Protein AF-X1JIR3-F1 (afdb_monomer_lite)

Radius of gyration: 15.55 Å; chains: 1; bounding box: 25×30×44 Å

Organism: NCBI:txid412755

pLDDT: mean 75.76, std 13.59, range [50.28, 93.4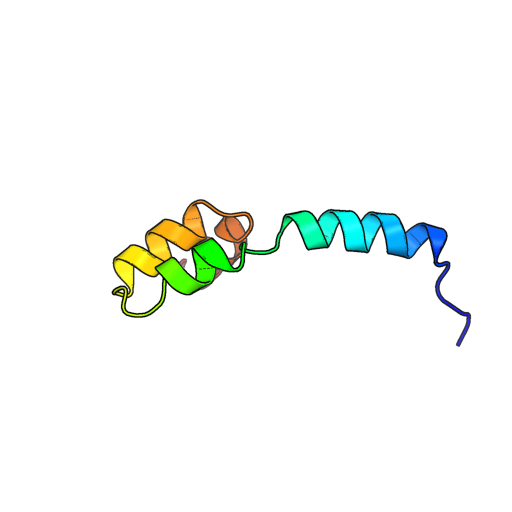4]

Foldseek 3Di:
DPPDDVVVVVVVVVVVVQQDDDPVNVVVCVPDDPVVVLVVCCPGPCVVVSCVVPPD

Sequence (56 aa):
MKPANYSTIMPRIALESLKLINVNELIRLVGKNLEEIFSFLVNTTYREEIVRACGD

Structure (mmCIF, N/CA/C/O backbone):
data_AF-X1JIR3-F1
#
_entry.id   AF-X1JIR3-F1
#
loop_
_atom_site.group_PDB
_atom_site.id
_atom_site.type_symbol
_atom_site.label_atom_id
_atom_site.label_alt_id
_atom_site.label_comp_id
_atom_site.label_asym_id
_atom_site.label_entity_id
_atom_site.label_seq_id
_atom_site.pdbx_PDB_ins_code
_atom_site.Cartn_x
_atom_site.Cartn_y
_atom_site.Cartn_z
_atom_site.occupancy
_atom_site.B_iso_or_equiv
_atom_site.auth_seq_id
_atom_site.auth_comp_id
_atom_site.auth_asym_id
_atom_site.auth_atom_id
_atom_site.pdbx_PDB_model_num
ATOM 1 N N . MET A 1 1 ? 1.548 13.748 -32.760 1.00 54.19 1 MET A N 1
ATOM 2 C CA . MET A 1 1 ? 2.285 13.416 -31.518 1.00 54.19 1 MET A CA 1
ATOM 3 C C . MET A 1 1 ? 3.485 12.562 -31.890 1.00 54.19 1 MET A C 1
ATOM 5 O O . MET A 1 1 ? 3.304 11.622 -32.651 1.00 54.19 1 MET A O 1
ATOM 9 N N . LYS A 1 2 ? 4.698 12.890 -31.424 1.00 50.28 2 LYS A N 1
ATOM 10 C CA . LYS A 1 2 ? 5.843 11.972 -31.556 1.00 50.28 2 LYS A CA 1
ATOM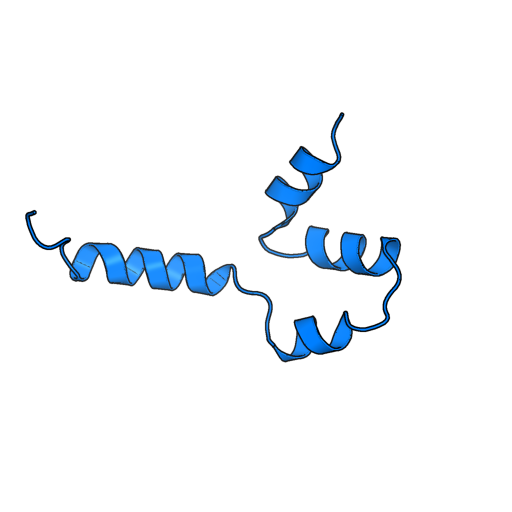 11 C C . LYS A 1 2 ? 5.631 10.808 -30.574 1.00 50.28 2 LYS A C 1
ATOM 13 O O . LYS A 1 2 ? 5.227 11.092 -29.445 1.00 50.28 2 LYS A O 1
ATOM 18 N N . PRO A 1 3 ? 5.849 9.543 -30.968 1.00 56.12 3 PRO A N 1
ATOM 19 C CA . PRO A 1 3 ? 5.732 8.425 -30.043 1.00 56.12 3 PRO A CA 1
ATOM 20 C C . PRO A 1 3 ? 6.759 8.611 -28.928 1.00 56.12 3 PRO A C 1
ATOM 22 O O . PRO A 1 3 ? 7.930 8.900 -29.189 1.00 56.12 3 PRO A O 1
ATOM 25 N N . ALA A 1 4 ? 6.306 8.518 -27.681 1.00 62.12 4 ALA A N 1
ATOM 26 C CA . ALA A 1 4 ? 7.207 8.578 -26.549 1.00 62.12 4 ALA A CA 1
ATOM 27 C C . ALA A 1 4 ? 8.179 7.392 -26.634 1.00 62.12 4 ALA A C 1
ATOM 29 O O . ALA A 1 4 ? 7.785 6.269 -26.950 1.00 62.12 4 ALA A O 1
ATOM 30 N N . ASN A 1 5 ? 9.466 7.666 -26.432 1.00 62.25 5 ASN A N 1
ATOM 31 C CA . ASN A 1 5 ? 10.519 6.682 -26.626 1.00 62.25 5 ASN A CA 1
ATOM 32 C C . ASN A 1 5 ? 10.351 5.577 -25.570 1.00 62.25 5 ASN A C 1
ATOM 34 O O . ASN A 1 5 ? 10.539 5.822 -24.376 1.00 62.25 5 ASN A O 1
ATOM 38 N N . TYR A 1 6 ? 9.943 4.379 -25.997 1.00 57.16 6 TYR A N 1
ATOM 39 C CA . TYR A 1 6 ? 9.634 3.255 -25.102 1.00 57.16 6 TYR A CA 1
ATOM 40 C C . TYR A 1 6 ? 10.803 2.926 -24.162 1.00 57.16 6 TYR A C 1
ATOM 42 O O . TYR A 1 6 ? 10.581 2.599 -23.000 1.00 57.16 6 TYR A O 1
ATOM 50 N N . SER A 1 7 ? 12.041 3.117 -24.624 1.00 57.72 7 SER A N 1
ATOM 51 C CA . SER A 1 7 ? 13.271 2.951 -23.839 1.00 57.72 7 SER A CA 1
ATOM 52 C C . SER A 1 7 ? 13.389 3.907 -22.646 1.00 57.72 7 SER A C 1
ATOM 54 O O . SER A 1 7 ? 14.056 3.585 -21.670 1.00 57.72 7 SER A O 1
ATOM 56 N N . THR A 1 8 ? 12.738 5.071 -22.693 1.00 61.03 8 THR A N 1
ATOM 57 C CA . THR A 1 8 ? 12.702 6.051 -21.594 1.00 61.03 8 THR A CA 1
ATOM 58 C C . THR A 1 8 ? 11.513 5.818 -20.658 1.00 61.03 8 THR A C 1
ATOM 60 O O . THR A 1 8 ? 11.576 6.145 -19.474 1.00 61.03 8 THR A O 1
ATOM 63 N N . ILE A 1 9 ? 10.430 5.230 -21.172 1.00 61.72 9 ILE A N 1
ATOM 64 C CA . ILE A 1 9 ? 9.227 4.900 -20.398 1.00 61.72 9 ILE A CA 1
ATOM 65 C C . ILE A 1 9 ? 9.434 3.633 -19.564 1.00 61.72 9 ILE A C 1
ATOM 67 O O . ILE A 1 9 ? 9.040 3.604 -18.404 1.00 61.72 9 ILE A O 1
ATOM 71 N N . MET A 1 10 ? 10.074 2.601 -20.116 1.00 58.91 10 MET A N 1
ATOM 72 C CA . MET A 1 10 ? 10.267 1.311 -19.440 1.00 58.91 10 MET A CA 1
ATOM 73 C C . MET A 1 10 ? 10.950 1.433 -18.063 1.00 58.91 10 MET A C 1
ATOM 75 O O . MET A 1 10 ? 10.443 0.851 -17.105 1.00 58.91 10 MET A O 1
ATOM 79 N N . PRO A 1 11 ? 12.027 2.231 -17.907 1.00 60.78 11 PRO A N 1
ATOM 80 C CA . PRO A 1 11 ? 12.645 2.463 -16.604 1.00 60.78 11 PRO A CA 1
ATOM 81 C C . PRO A 1 11 ? 11.721 3.212 -15.638 1.00 60.78 11 PRO A C 1
ATOM 83 O O . PRO A 1 11 ? 11.699 2.902 -14.453 1.00 60.78 11 PRO A O 1
ATOM 86 N N . ARG A 1 12 ? 10.928 4.174 -16.133 1.00 60.50 12 ARG A N 1
ATOM 87 C CA . ARG A 1 12 ? 9.948 4.904 -15.312 1.00 60.50 12 ARG A CA 1
ATOM 88 C C . ARG A 1 12 ? 8.825 3.998 -14.820 1.00 60.50 12 ARG A C 1
ATOM 90 O O . ARG A 1 12 ? 8.526 4.029 -13.637 1.00 60.50 12 ARG A O 1
ATOM 97 N N . ILE A 1 13 ? 8.263 3.159 -15.689 1.00 60.91 13 ILE A N 1
ATOM 98 C CA . ILE A 1 13 ? 7.230 2.183 -15.310 1.00 60.91 13 ILE A CA 1
ATOM 99 C C . ILE A 1 13 ? 7.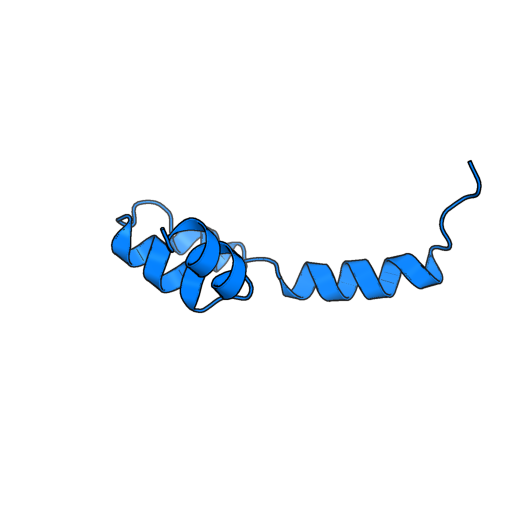791 1.179 -14.300 1.00 60.91 13 ILE A C 1
ATOM 101 O O . ILE A 1 13 ? 7.119 0.861 -13.327 1.00 60.91 13 ILE A O 1
ATOM 105 N N . ALA A 1 14 ? 9.032 0.715 -14.482 1.00 60.25 14 ALA A N 1
ATOM 106 C CA . ALA A 1 14 ? 9.685 -0.159 -13.510 1.00 60.25 14 ALA A CA 1
ATOM 107 C C . ALA A 1 14 ? 9.840 0.530 -12.140 1.00 60.25 14 ALA A C 1
ATOM 109 O O . ALA A 1 14 ? 9.530 -0.069 -11.113 1.00 60.25 14 ALA A O 1
ATOM 110 N N . LEU A 1 15 ? 10.234 1.807 -12.114 1.00 59.88 15 LEU A N 1
ATOM 111 C CA . LEU A 1 15 ? 10.347 2.596 -10.882 1.00 59.88 15 LEU A CA 1
ATOM 112 C C . LEU A 1 15 ? 8.988 2.885 -10.224 1.00 59.88 15 LEU A C 1
ATOM 114 O O . LEU A 1 15 ? 8.886 2.858 -9.003 1.00 59.88 15 LEU A O 1
ATOM 118 N N . GLU A 1 16 ? 7.939 3.135 -11.003 1.00 59.72 16 GLU A N 1
ATOM 119 C CA . GLU A 1 16 ? 6.576 3.316 -10.487 1.00 59.72 16 GLU A CA 1
ATOM 120 C C . GLU A 1 16 ? 5.960 1.996 -10.015 1.00 59.72 16 GLU A C 1
ATOM 122 O O . GLU A 1 16 ? 5.232 1.980 -9.027 1.00 59.72 16 GLU A O 1
ATOM 127 N N . SER A 1 17 ? 6.310 0.869 -10.640 1.00 56.78 17 SER A N 1
ATOM 128 C CA . SER A 1 17 ? 5.875 -0.458 -10.194 1.00 56.78 17 SER A CA 1
ATOM 129 C C . SER A 1 17 ? 6.452 -0.848 -8.829 1.00 56.78 17 SER A C 1
ATOM 131 O O . SER A 1 17 ? 5.807 -1.585 -8.090 1.00 56.78 17 SER A O 1
ATOM 133 N N . LEU A 1 18 ? 7.607 -0.284 -8.444 1.00 59.69 18 LEU A N 1
ATOM 134 C CA . LEU A 1 18 ? 8.157 -0.413 -7.087 1.00 59.69 18 LEU A CA 1
ATOM 135 C C . LEU A 1 18 ? 7.321 0.333 -6.038 1.00 59.69 18 LEU A C 1
ATOM 137 O O . LEU A 1 18 ? 7.467 0.058 -4.851 1.00 59.69 18 LEU A O 1
ATOM 141 N N . LYS A 1 19 ? 6.457 1.268 -6.458 1.00 63.97 19 LYS A N 1
ATOM 142 C CA . LYS A 1 19 ? 5.566 2.016 -5.565 1.00 63.97 19 LYS A CA 1
ATOM 143 C C . LYS A 1 19 ? 4.210 1.341 -5.338 1.00 63.97 19 LYS A C 1
ATOM 145 O O . LYS A 1 19 ? 3.369 1.911 -4.651 1.00 63.97 19 LYS A O 1
ATOM 150 N N . LEU A 1 20 ? 3.955 0.172 -5.927 1.00 72.25 20 LEU A N 1
ATOM 151 C CA . LEU A 1 20 ? 2.655 -0.494 -5.832 1.00 72.25 20 LEU A CA 1
ATOM 152 C C . LEU A 1 20 ? 2.549 -1.332 -4.553 1.00 72.25 20 LEU A C 1
ATOM 154 O O . LEU A 1 20 ? 3.419 -2.150 -4.263 1.00 72.25 20 LEU A O 1
ATOM 158 N N . ILE A 1 21 ? 1.436 -1.175 -3.831 1.00 81.56 21 ILE A N 1
ATOM 159 C CA . ILE A 1 21 ? 1.051 -2.081 -2.740 1.00 81.56 21 ILE A CA 1
ATOM 160 C C . ILE A 1 21 ? 0.787 -3.465 -3.338 1.00 81.56 21 ILE A C 1
ATOM 162 O O . ILE A 1 21 ? 0.076 -3.595 -4.339 1.00 81.56 21 ILE A O 1
ATOM 166 N N . ASN A 1 22 ? 1.337 -4.512 -2.723 1.00 83.25 22 ASN A N 1
ATOM 167 C CA . ASN A 1 22 ? 1.099 -5.878 -3.171 1.00 83.25 22 ASN A CA 1
ATOM 168 C C . ASN A 1 22 ? -0.384 -6.249 -2.979 1.00 83.25 22 ASN A C 1
ATOM 170 O O . ASN A 1 22 ? -0.995 -5.904 -1.971 1.00 83.25 22 ASN A O 1
ATOM 174 N N . VAL A 1 23 ? -0.968 -7.024 -3.897 1.00 84.12 23 VAL A N 1
ATOM 175 C CA . VAL A 1 23 ? -2.365 -7.491 -3.796 1.00 84.12 23 VAL A CA 1
ATOM 176 C C . VAL A 1 23 ? -2.656 -8.173 -2.452 1.00 84.12 23 VAL A C 1
ATOM 178 O O . VAL A 1 23 ? -3.706 -7.940 -1.859 1.00 84.12 23 VAL A O 1
ATOM 181 N N . ASN A 1 24 ? -1.719 -8.960 -1.920 1.00 85.69 24 ASN A N 1
ATOM 182 C CA . ASN A 1 24 ? -1.878 -9.601 -0.612 1.00 85.69 24 ASN A CA 1
ATOM 183 C C . ASN A 1 24 ? -1.917 -8.590 0.540 1.00 85.69 24 ASN A C 1
ATOM 185 O O . ASN A 1 24 ? -2.635 -8.791 1.518 1.00 85.69 24 ASN A O 1
ATOM 189 N N . GLU A 1 25 ? -1.147 -7.511 0.438 1.00 85.44 25 GLU A N 1
ATOM 190 C CA . GLU A 1 25 ? -1.168 -6.423 1.413 1.00 85.44 25 GLU A CA 1
ATOM 191 C C . GLU A 1 25 ? -2.476 -5.638 1.315 1.00 85.44 25 GLU A C 1
ATOM 193 O O . GLU A 1 25 ? -3.088 -5.351 2.337 1.00 85.44 25 GLU A O 1
ATOM 198 N N . LEU A 1 26 ? -2.969 -5.394 0.098 1.00 86.50 26 LEU A N 1
ATOM 199 C CA . LEU A 1 26 ? -4.258 -4.744 -0.123 1.00 86.50 26 LEU A CA 1
ATOM 200 C C . LEU A 1 26 ? -5.414 -5.553 0.481 1.00 86.50 26 LEU A C 1
ATOM 202 O O . LEU A 1 26 ? -6.262 -4.997 1.173 1.00 86.50 26 LEU A O 1
ATOM 206 N N . ILE A 1 27 ? -5.423 -6.876 0.282 1.00 89.31 27 ILE A N 1
ATOM 207 C CA . ILE A 1 27 ? -6.421 -7.771 0.888 1.00 89.31 27 ILE A CA 1
ATOM 208 C C . ILE A 1 27 ? -6.356 -7.701 2.420 1.00 89.31 27 ILE A C 1
ATOM 210 O O . ILE A 1 27 ? -7.396 -7.689 3.074 1.00 89.31 27 ILE A O 1
ATOM 214 N N . ARG A 1 28 ? -5.155 -7.604 3.006 1.00 87.81 28 ARG A N 1
ATOM 215 C CA . ARG A 1 28 ? -4.971 -7.477 4.464 1.00 87.81 28 ARG A CA 1
ATOM 216 C C . ARG A 1 28 ? -5.515 -6.171 5.045 1.00 87.81 28 ARG A C 1
ATOM 218 O O . ARG A 1 28 ? -5.773 -6.127 6.246 1.00 87.81 28 ARG A O 1
ATOM 225 N N . LEU A 1 29 ? -5.686 -5.135 4.225 1.00 88.81 29 LEU A N 1
ATOM 226 C CA . LEU A 1 29 ? -6.272 -3.858 4.638 1.00 88.81 29 LEU A CA 1
ATOM 227 C C . LEU A 1 29 ? -7.804 -3.871 4.633 1.00 88.81 29 LEU A C 1
ATOM 229 O O . LEU A 1 29 ? -8.424 -3.001 5.242 1.00 88.81 29 LEU A O 1
ATOM 233 N N . VAL A 1 30 ? -8.437 -4.845 3.975 1.00 89.88 30 VAL A N 1
ATOM 234 C CA . VAL A 1 30 ? -9.900 -4.936 3.931 1.00 89.88 30 VAL A CA 1
ATOM 235 C C . VAL A 1 30 ? -10.447 -5.190 5.338 1.00 89.88 30 VAL A C 1
ATOM 237 O O . VAL A 1 30 ? -10.066 -6.147 6.007 1.00 89.88 30 VAL A O 1
ATOM 240 N N . GLY A 1 31 ? -11.359 -4.324 5.788 1.00 89.69 31 GLY A N 1
ATOM 241 C CA . GLY A 1 31 ? -11.989 -4.419 7.110 1.00 89.69 31 GLY A CA 1
ATOM 242 C C . GLY A 1 31 ? -11.148 -3.872 8.269 1.00 89.69 31 GLY A C 1
ATOM 243 O O . GLY A 1 31 ? -11.588 -3.954 9.414 1.00 89.69 31 GLY A O 1
ATOM 244 N N . LYS A 1 32 ? -9.966 -3.308 7.992 1.00 93.31 32 LYS A N 1
ATOM 245 C CA . LYS A 1 32 ? -9.136 -2.621 8.988 1.00 93.31 32 LYS A CA 1
ATOM 246 C C . LYS A 1 32 ? -9.682 -1.235 9.313 1.00 93.31 32 LYS A C 1
ATOM 248 O O . LYS A 1 32 ? -10.362 -0.615 8.495 1.00 93.31 32 LYS A O 1
ATOM 253 N N . ASN A 1 33 ? -9.395 -0.754 10.520 1.00 93.44 33 ASN A N 1
ATOM 254 C CA . ASN A 1 33 ? -9.772 0.605 10.901 1.00 93.44 33 ASN A CA 1
ATOM 255 C C . ASN A 1 33 ? -8.816 1.643 10.276 1.00 93.44 33 ASN A C 1
ATOM 257 O O . ASN A 1 33 ? -7.756 1.303 9.749 1.00 93.44 33 ASN A O 1
ATOM 261 N N . LEU A 1 34 ? -9.199 2.922 10.323 1.00 89.06 34 LEU A N 1
ATOM 262 C CA . LEU A 1 34 ? -8.434 4.002 9.688 1.00 89.06 34 LEU A CA 1
ATOM 263 C C . LEU A 1 34 ? -7.016 4.158 10.253 1.00 89.06 34 LEU A C 1
ATOM 265 O O . LEU A 1 34 ? -6.105 4.481 9.497 1.00 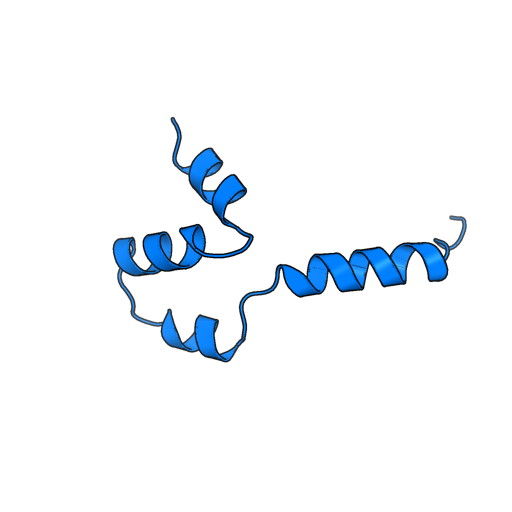89.06 34 LEU A O 1
ATOM 269 N N . GLU A 1 35 ? -6.812 3.905 11.546 1.00 90.50 35 GLU A N 1
ATOM 270 C CA . GLU A 1 35 ? -5.498 4.005 12.189 1.00 90.50 35 GLU A CA 1
ATOM 271 C C . GLU A 1 35 ? -4.547 2.908 11.691 1.00 90.50 35 GLU A C 1
ATOM 273 O O . GLU A 1 35 ? -3.401 3.184 11.337 1.00 90.50 35 GLU A O 1
ATOM 278 N N . GLU A 1 36 ? -5.039 1.673 11.575 1.00 90.75 36 GLU A N 1
ATOM 279 C CA . GLU A 1 36 ? -4.280 0.551 11.020 1.00 90.75 36 GLU A CA 1
ATOM 280 C C . GLU A 1 36 ? -3.945 0.773 9.538 1.00 90.75 36 GLU A C 1
ATOM 282 O O . GLU A 1 36 ? -2.821 0.502 9.110 1.00 90.75 36 GLU A O 1
ATOM 287 N N . ILE A 1 37 ? -4.895 1.302 8.759 1.00 90.06 37 ILE A N 1
ATOM 288 C CA . ILE A 1 37 ? -4.678 1.636 7.345 1.00 90.06 37 ILE A CA 1
ATOM 289 C C . ILE A 1 37 ? -3.630 2.747 7.217 1.00 90.06 37 ILE A C 1
ATOM 291 O O . ILE A 1 37 ? -2.707 2.632 6.412 1.00 90.06 37 ILE A O 1
ATOM 295 N N . PHE A 1 38 ? -3.729 3.798 8.029 1.00 87.62 38 PHE A N 1
ATOM 296 C CA . PHE A 1 38 ? -2.768 4.898 8.031 1.00 87.62 38 PHE A CA 1
ATOM 297 C C . PHE A 1 38 ? -1.362 4.421 8.411 1.00 87.62 38 PHE A C 1
ATOM 299 O O . PHE A 1 38 ? -0.397 4.700 7.699 1.00 87.62 38 PHE A O 1
ATOM 306 N N . SER A 1 39 ? -1.250 3.640 9.489 1.00 89.06 39 SER A N 1
ATOM 307 C CA . SER A 1 39 ? 0.017 3.059 9.942 1.00 89.06 39 SER A CA 1
ATOM 308 C C . SER A 1 39 ? 0.657 2.178 8.867 1.00 89.06 39 SER A C 1
ATOM 310 O O . SER A 1 39 ? 1.863 2.258 8.630 1.00 89.06 39 SER A O 1
ATOM 312 N N . PHE A 1 40 ? -0.146 1.382 8.155 1.00 89.31 40 PHE A N 1
ATOM 313 C CA . PHE A 1 40 ? 0.338 0.611 7.017 1.00 89.31 40 PHE A CA 1
ATOM 314 C C . PHE A 1 40 ? 0.881 1.524 5.911 1.00 89.31 40 PHE A C 1
ATOM 316 O O . PHE A 1 40 ? 2.033 1.377 5.512 1.00 89.31 40 PHE A O 1
ATOM 323 N N . LEU A 1 41 ? 0.091 2.498 5.448 1.00 87.06 41 LEU A N 1
ATOM 324 C CA . LEU A 1 41 ? 0.450 3.353 4.312 1.00 87.06 41 LEU A CA 1
ATOM 325 C C . LEU A 1 41 ? 1.694 4.216 4.582 1.00 87.06 41 LEU A C 1
ATOM 327 O O . LEU A 1 41 ? 2.521 4.381 3.685 1.00 87.06 41 LEU A O 1
ATOM 331 N N . VAL A 1 42 ? 1.892 4.696 5.814 1.00 87.50 42 VAL A N 1
ATOM 332 C CA . VAL A 1 42 ? 3.093 5.457 6.221 1.00 87.50 42 VAL A CA 1
ATOM 333 C C . VAL A 1 42 ? 4.378 4.620 6.159 1.00 87.50 42 VAL A C 1
ATOM 335 O O . VAL A 1 42 ? 5.464 5.179 6.015 1.00 87.50 42 VAL A O 1
ATOM 338 N N . ASN A 1 43 ? 4.275 3.291 6.217 1.00 84.44 43 ASN A N 1
ATOM 339 C CA . ASN A 1 43 ? 5.412 2.376 6.077 1.00 84.44 43 ASN A CA 1
ATOM 340 C C . ASN A 1 43 ? 5.663 1.923 4.628 1.00 84.44 43 ASN A C 1
ATOM 342 O O . ASN A 1 43 ? 6.552 1.110 4.380 1.00 84.44 43 ASN A O 1
ATOM 346 N N . THR A 1 44 ? 4.903 2.446 3.666 1.00 83.00 44 THR A N 1
ATOM 347 C CA . THR A 1 44 ? 5.083 2.160 2.238 1.00 83.00 44 THR A CA 1
ATOM 348 C C . THR A 1 44 ? 5.740 3.333 1.510 1.00 83.00 44 THR A C 1
ATOM 350 O O . THR A 1 44 ? 6.023 4.387 2.081 1.00 83.00 44 THR A O 1
ATOM 353 N N . THR A 1 45 ? 5.927 3.184 0.200 1.00 82.88 45 THR A N 1
ATOM 354 C CA . THR A 1 45 ? 6.353 4.264 -0.699 1.00 82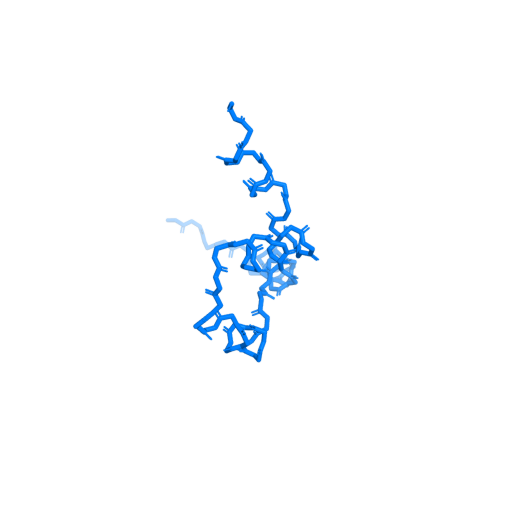.88 45 THR A CA 1
ATOM 355 C C . THR A 1 45 ? 5.407 5.468 -0.733 1.00 82.88 45 THR A C 1
ATOM 357 O O . THR A 1 45 ? 5.806 6.492 -1.271 1.00 82.88 45 THR A O 1
ATOM 360 N N . TYR A 1 46 ? 4.196 5.363 -0.169 1.00 83.38 46 TYR A N 1
ATOM 361 C CA . TYR A 1 46 ? 3.205 6.445 -0.080 1.00 83.38 46 TYR A CA 1
ATOM 362 C C . TYR A 1 46 ? 3.384 7.361 1.140 1.00 83.38 46 TYR A C 1
ATOM 364 O O . TYR A 1 46 ? 2.568 8.254 1.369 1.00 83.38 46 TYR A O 1
ATOM 372 N N . ARG A 1 47 ? 4.415 7.138 1.966 1.00 83.75 47 ARG A N 1
ATOM 373 C CA . ARG A 1 47 ? 4.642 7.890 3.207 1.00 83.75 47 ARG A CA 1
ATOM 374 C C . ARG A 1 47 ? 4.572 9.403 3.017 1.00 83.75 47 ARG A C 1
ATOM 376 O O . ARG A 1 47 ? 3.919 10.080 3.805 1.00 83.75 47 ARG A O 1
ATOM 383 N N . GLU A 1 48 ? 5.282 9.931 2.025 1.00 83.88 48 GLU A N 1
ATOM 384 C CA . GLU A 1 48 ? 5.407 11.377 1.824 1.00 83.88 48 GLU A CA 1
ATOM 385 C C . GLU A 1 48 ? 4.072 12.000 1.411 1.00 83.88 48 GLU A C 1
ATOM 387 O O . GLU A 1 48 ? 3.688 13.044 1.940 1.00 83.88 48 GLU A O 1
ATOM 392 N N . GLU A 1 49 ? 3.332 11.338 0.520 1.00 83.62 49 GLU A N 1
ATOM 393 C CA . GLU A 1 49 ? 2.007 11.770 0.085 1.00 83.62 49 GLU A CA 1
ATOM 394 C C . GLU A 1 49 ? 0.996 11.746 1.238 1.00 83.62 49 GLU A C 1
ATOM 396 O O . GLU A 1 49 ? 0.222 12.690 1.393 1.00 83.62 49 GLU A O 1
ATOM 401 N N . ILE A 1 50 ? 1.037 10.708 2.078 1.00 83.62 50 ILE A N 1
ATOM 402 C CA . ILE A 1 50 ? 0.150 10.564 3.239 1.00 83.62 50 ILE A CA 1
ATOM 403 C C . ILE A 1 50 ? 0.466 11.605 4.318 1.00 83.62 50 ILE A C 1
ATOM 405 O O . ILE A 1 50 ? -0.441 12.268 4.812 1.00 83.62 50 ILE A O 1
ATOM 409 N N . VAL A 1 51 ? 1.745 11.805 4.652 1.00 83.25 51 VAL A N 1
ATOM 410 C CA . VAL A 1 51 ? 2.162 12.825 5.630 1.00 83.25 51 VAL A CA 1
ATOM 411 C C . VAL A 1 51 ? 1.791 14.227 5.149 1.00 83.25 51 VAL A C 1
ATOM 413 O O . VAL A 1 51 ? 1.321 15.028 5.949 1.00 83.25 51 VAL A O 1
ATOM 416 N N . ARG A 1 52 ? 1.938 14.524 3.851 1.00 85.12 52 ARG A N 1
ATOM 417 C CA . ARG A 1 52 ? 1.500 15.805 3.279 1.00 85.12 52 ARG A CA 1
ATOM 418 C C . ARG A 1 52 ? -0.019 15.978 3.346 1.00 85.12 52 ARG A C 1
ATOM 420 O O . ARG A 1 52 ? -0.471 17.075 3.633 1.00 85.12 52 ARG A O 1
ATOM 427 N N . ALA A 1 53 ? -0.797 14.934 3.066 1.00 79.56 53 ALA A N 1
ATOM 428 C CA . ALA A 1 53 ? -2.260 15.008 3.098 1.00 79.56 53 ALA A CA 1
ATOM 429 C C . ALA A 1 53 ? -2.830 15.165 4.519 1.00 79.56 53 ALA A C 1
ATOM 431 O O . ALA A 1 53 ? -3.933 15.681 4.675 1.00 79.56 53 ALA A O 1
ATOM 432 N N . CYS A 1 54 ? -2.100 14.707 5.540 1.00 73.56 54 CYS A N 1
ATOM 433 C CA . CYS A 1 54 ? -2.505 14.795 6.945 1.00 73.56 54 CYS A CA 1
ATOM 434 C C . CYS A 1 54 ? -1.847 15.948 7.716 1.00 73.56 54 CYS A C 1
ATOM 436 O O . CYS A 1 54 ? -2.205 16.172 8.869 1.00 73.56 54 CYS A O 1
ATOM 438 N N . GLY A 1 55 ? -0.871 16.632 7.119 1.00 64.56 55 GLY A N 1
ATOM 439 C CA . GLY A 1 55 ? -0.192 17.782 7.703 1.00 64.56 55 GLY A CA 1
ATOM 440 C C . GLY A 1 55 ? -0.842 19.095 7.280 1.00 64.56 55 GLY A C 1
ATOM 441 O O . GLY A 1 55 ? -0.288 19.770 6.417 1.00 64.56 55 GLY A O 1
ATOM 442 N N . ASP A 1 56 ? -1.972 19.424 7.910 1.00 52.09 56 ASP A N 1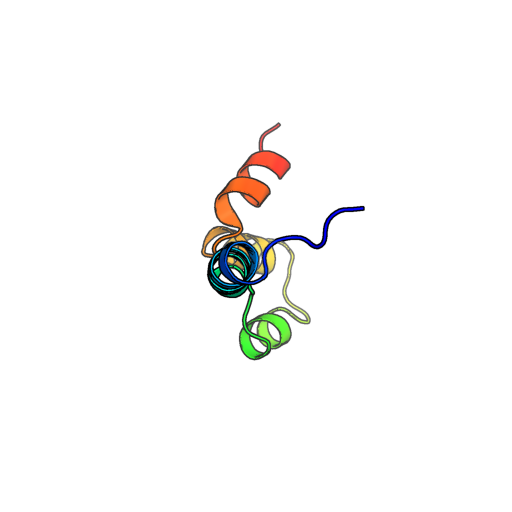
ATOM 443 C CA . ASP A 1 56 ? -2.475 20.791 8.133 1.00 52.09 56 ASP A CA 1
ATOM 444 C C . ASP A 1 56 ? -2.766 20.960 9.635 1.00 52.09 56 ASP A C 1
ATOM 446 O O . ASP A 1 56 ? -3.553 20.150 10.184 1.00 52.09 56 ASP A O 1
#

Secondary structure (DSSP, 8-state):
-PPP-HHHHHHHHHHHHTTPPPHHHHHHHTT--HHHHHHHHHTSTTHHHHHHHH--